Protein AF-A0A3R7B5N2-F1 (afdb_monomer)

Radius of gyration: 24.13 Å; Cα contacts (8 Å, |Δi|>4): 22; chains: 1; bounding box: 49×36×56 Å

Organism: Aphanomyces astaci (NCBI:txid112090)

Solvent-accessible surface area (backbone atoms only — not comparable to full-atom values): 5834 Å² total; per-residue (Å²): 108,62,68,53,40,33,73,74,69,68,46,89,64,54,73,67,57,52,53,31,60,75,66,71,48,92,71,79,85,75,80,80,74,90,68,66,86,62,69,78,39,65,74,56,46,52,54,50,51,54,50,52,52,56,49,50,55,47,44,73,73,71,52,81,89,82,88,85,81,90,75,86,84,63,93,79,76,78,82,87,71,90,84,76,134

Secondary structure (DSSP, 8-state):
-HHHHHHHH-----HHHHHHHHTT--S-PPPPP---GGGG-HHHHHHHHHHHHHHHHHHHTTPPP---------S----SS----

Foldseek 3Di:
DQVCCCVPVVDRDDPVVVVCVVVVPPDDDDDDDDDDPCPPPPVVVVVVVVVVVVVVVCVVVVDDDDDDDDDDPDPDDDPPDDDDD

pLDDT: mean 78.03, std 12.81, range [41.16, 96.0]

Sequence (85 aa):
MKDRLMLELGINVSKTTLHRELDKRVFTYKTVHYEPLQMNDPSFKDKRVEYVVAFRELMGQGKIPIWIDETNFNLFTCRTKARSR

Structure (mmCIF, N/CA/C/O backbone):
data_AF-A0A3R7B5N2-F1
#
_entry.id   AF-A0A3R7B5N2-F1
#
loop_
_atom_site.group_PDB
_atom_site.id
_atom_site.type_symbol
_atom_site.label_atom_id
_atom_site.label_alt_id
_atom_site.label_comp_id
_atom_site.label_asym_id
_atom_site.label_entity_id
_atom_site.label_seq_id
_atom_site.pdbx_PDB_ins_code
_atom_site.Cartn_x
_atom_site.Cartn_y
_atom_site.Cartn_z
_atom_site.occupancy
_atom_site.B_iso_or_equiv
_atom_site.auth_seq_id
_atom_site.auth_comp_id
_atom_site.auth_asym_id
_atom_site.auth_atom_id
_atom_site.pdbx_PDB_model_num
ATOM 1 N N . MET A 1 1 ? 24.579 -9.275 -29.576 1.00 69.88 1 MET A N 1
ATOM 2 C CA . MET A 1 1 ? 24.881 -10.598 -28.974 1.00 69.88 1 MET A CA 1
ATOM 3 C C . MET A 1 1 ? 23.770 -11.607 -29.224 1.00 69.88 1 MET A C 1
ATOM 5 O O . MET A 1 1 ? 24.070 -12.644 -29.789 1.00 69.88 1 MET A O 1
ATOM 9 N N . LYS A 1 2 ? 22.503 -11.299 -28.897 1.00 77.19 2 LYS A N 1
ATOM 10 C CA . LYS A 1 2 ? 21.357 -12.158 -29.253 1.00 77.19 2 LYS A CA 1
ATOM 11 C C . LYS A 1 2 ? 21.324 -12.514 -30.745 1.00 77.19 2 LYS A C 1
ATOM 13 O O . LYS A 1 2 ? 21.266 -13.687 -31.083 1.00 77.19 2 LYS A O 1
ATOM 18 N N . ASP A 1 3 ? 21.442 -11.507 -31.608 1.00 80.75 3 ASP A N 1
ATOM 19 C CA . ASP A 1 3 ? 21.350 -11.712 -33.060 1.00 80.75 3 ASP A CA 1
ATOM 20 C C . ASP A 1 3 ? 22.548 -12.502 -33.607 1.00 80.75 3 ASP A C 1
ATOM 22 O O . ASP A 1 3 ? 22.396 -13.308 -34.513 1.00 80.75 3 ASP A O 1
ATOM 26 N N . ARG A 1 4 ? 23.728 -12.361 -32.984 1.00 79.94 4 ARG A N 1
ATOM 27 C CA . ARG A 1 4 ? 24.914 -13.166 -33.314 1.00 79.94 4 ARG A CA 1
ATOM 28 C C . ARG A 1 4 ? 24.731 -14.643 -32.969 1.00 79.94 4 ARG A C 1
ATOM 30 O O . ARG A 1 4 ? 25.035 -15.485 -33.794 1.00 79.94 4 ARG A O 1
ATOM 37 N N . LEU A 1 5 ? 24.176 -14.960 -31.798 1.00 80.44 5 LEU A N 1
ATOM 38 C CA . LEU A 1 5 ? 23.921 -16.352 -31.398 1.00 80.44 5 LEU A CA 1
ATOM 39 C C . LEU A 1 5 ? 22.867 -17.034 -32.275 1.00 80.44 5 LEU A C 1
ATOM 41 O O . LEU A 1 5 ? 22.974 -18.226 -32.551 1.00 80.44 5 LEU A O 1
ATOM 45 N N . MET A 1 6 ? 21.875 -16.275 -32.742 1.00 82.94 6 MET A N 1
ATOM 46 C CA . MET A 1 6 ? 20.906 -16.781 -33.708 1.00 82.94 6 MET A CA 1
ATOM 47 C C . MET A 1 6 ? 21.565 -17.067 -35.062 1.00 82.94 6 MET A C 1
ATOM 49 O O . MET A 1 6 ? 21.308 -18.116 -35.641 1.00 82.94 6 MET A O 1
ATOM 53 N N . LEU A 1 7 ? 22.417 -16.163 -35.553 1.00 82.94 7 LEU A N 1
ATOM 54 C CA . LEU A 1 7 ? 23.082 -16.307 -36.851 1.00 82.94 7 LEU A CA 1
ATOM 55 C C . LEU A 1 7 ? 24.171 -17.391 -36.858 1.00 82.94 7 LEU A C 1
ATOM 57 O O . LEU A 1 7 ? 24.307 -18.098 -37.849 1.00 82.94 7 LEU A O 1
ATOM 61 N N . GLU A 1 8 ? 24.936 -17.530 -35.775 1.00 85.62 8 GLU A N 1
ATOM 62 C CA . GLU A 1 8 ? 26.101 -18.427 -35.714 1.00 85.62 8 GLU A CA 1
ATOM 63 C C . GLU A 1 8 ? 25.757 -19.831 -35.198 1.00 85.62 8 GLU A C 1
ATOM 65 O O . GLU A 1 8 ? 26.364 -20.805 -35.631 1.00 85.62 8 GLU A O 1
ATOM 70 N N . LEU A 1 9 ? 24.790 -19.953 -34.279 1.00 83.44 9 LEU A N 1
ATOM 71 C CA . LEU A 1 9 ? 24.449 -21.224 -33.620 1.00 83.44 9 LEU A CA 1
ATOM 72 C C . LEU A 1 9 ? 22.995 -21.661 -33.853 1.00 83.44 9 LEU A C 1
ATOM 74 O O . LEU A 1 9 ? 22.608 -22.741 -33.415 1.00 83.44 9 LEU A O 1
ATOM 78 N N . GLY A 1 10 ? 22.162 -20.834 -34.495 1.00 85.50 10 GLY A N 1
ATOM 79 C CA . GLY A 1 10 ? 20.734 -21.122 -34.683 1.00 85.50 10 GLY A CA 1
ATOM 80 C C . GLY A 1 10 ? 19.907 -21.057 -33.393 1.00 85.50 10 GLY A C 1
ATOM 81 O O . GLY A 1 10 ? 18.746 -21.463 -33.380 1.00 85.50 10 GLY A O 1
ATOM 82 N N . ILE A 1 11 ? 20.477 -20.554 -32.291 1.00 83.81 11 ILE A N 1
ATOM 83 C CA . ILE A 1 11 ? 19.836 -20.573 -30.973 1.00 83.81 11 ILE A CA 1
ATOM 84 C C . ILE A 1 11 ? 19.107 -19.249 -30.727 1.00 83.81 11 ILE A C 1
ATOM 86 O O . ILE A 1 11 ? 19.714 -18.178 -30.676 1.00 83.81 11 ILE A O 1
ATOM 90 N N . ASN A 1 12 ? 17.795 -19.321 -30.490 1.00 82.94 12 ASN A N 1
ATOM 91 C CA . ASN A 1 12 ? 16.996 -18.165 -30.089 1.00 82.94 12 ASN A CA 1
ATOM 92 C C . ASN A 1 12 ? 16.880 -18.086 -28.561 1.00 82.94 12 ASN A C 1
ATOM 94 O O . ASN A 1 12 ? 16.104 -18.804 -27.935 1.00 82.94 12 ASN A O 1
ATOM 98 N N . VAL A 1 13 ? 17.640 -17.174 -27.961 1.00 81.69 13 VAL A N 1
ATOM 99 C CA . VAL A 1 13 ? 17.659 -16.932 -26.512 1.00 81.69 13 VAL A CA 1
ATOM 100 C C . VAL A 1 13 ? 17.062 -15.573 -26.166 1.00 81.69 13 VAL A C 1
ATOM 102 O O . VAL A 1 13 ? 17.255 -14.572 -26.862 1.00 81.69 13 VAL A O 1
ATOM 105 N N . SER A 1 14 ? 16.331 -15.501 -25.052 1.00 83.00 14 SER A N 1
ATOM 106 C CA . SER A 1 14 ? 15.832 -14.223 -24.544 1.00 83.00 14 SER A CA 1
ATOM 107 C C . SER A 1 14 ? 16.989 -13.338 -24.060 1.00 83.00 14 SER A C 1
ATOM 109 O O . SER A 1 14 ? 18.013 -13.823 -23.576 1.00 83.00 14 SER A O 1
ATOM 111 N N . LYS A 1 15 ? 16.802 -12.010 -24.111 1.00 81.25 15 LYS A N 1
ATOM 112 C CA . LYS A 1 15 ? 17.771 -11.052 -23.542 1.00 81.25 15 LYS A CA 1
ATOM 113 C C . LYS A 1 15 ? 18.030 -11.324 -22.051 1.00 81.25 15 LYS A C 1
ATOM 115 O O . LYS A 1 15 ? 19.147 -11.148 -21.588 1.00 81.25 15 LYS A O 1
ATOM 120 N N . THR A 1 16 ? 17.018 -11.800 -21.320 1.00 78.44 16 THR A N 1
ATOM 121 C CA . THR A 1 16 ? 17.132 -12.168 -19.901 1.00 78.44 16 THR A CA 1
ATOM 122 C C . THR A 1 16 ? 18.009 -13.396 -19.671 1.00 78.44 16 THR A C 1
ATOM 124 O O . THR A 1 16 ? 18.771 -13.408 -18.711 1.00 78.44 16 THR A O 1
ATOM 127 N N . THR A 1 17 ? 17.938 -14.399 -20.549 1.00 79.06 17 THR A N 1
ATOM 128 C CA . THR A 1 17 ? 18.784 -15.602 -20.473 1.00 79.06 17 THR A CA 1
ATOM 129 C C . THR A 1 17 ? 20.242 -15.236 -20.723 1.00 79.06 17 THR A C 1
ATOM 131 O O . THR A 1 17 ? 21.108 -15.609 -19.940 1.00 79.06 17 THR A O 1
ATOM 134 N N . LEU A 1 18 ? 20.498 -14.403 -21.737 1.00 81.12 18 LEU A N 1
ATOM 135 C CA . LEU A 1 18 ? 21.843 -13.898 -22.017 1.00 81.12 18 LEU A CA 1
ATOM 136 C C . LEU A 1 18 ? 22.414 -13.071 -20.874 1.00 81.12 18 LEU A C 1
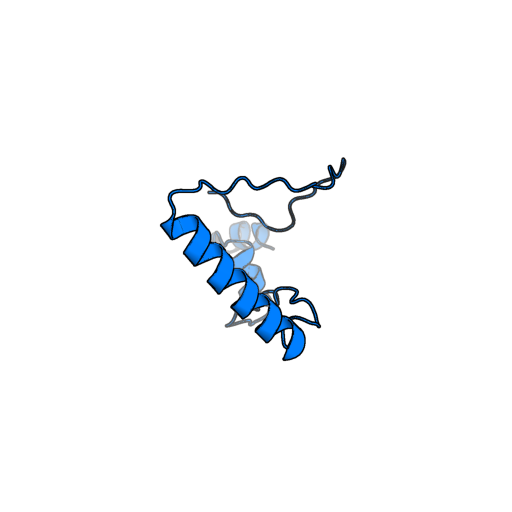ATOM 138 O O . LEU A 1 18 ? 23.561 -13.257 -20.494 1.00 81.12 18 LEU A O 1
ATOM 142 N N . HIS A 1 19 ? 21.608 -12.175 -20.310 1.00 80.00 19 HIS A N 1
ATOM 143 C CA . HIS A 1 19 ? 22.041 -11.344 -19.196 1.00 80.00 19 HIS A CA 1
ATOM 144 C C . HIS A 1 19 ? 22.407 -12.178 -17.957 1.00 80.00 19 HIS A C 1
ATOM 146 O O . HIS A 1 19 ? 23.421 -11.908 -17.324 1.00 80.00 19 HIS A O 1
ATOM 152 N N . ARG A 1 20 ? 21.626 -13.221 -17.638 1.00 77.38 20 ARG A N 1
ATOM 153 C CA . ARG A 1 20 ? 21.908 -14.124 -16.508 1.00 77.38 20 ARG A CA 1
ATOM 154 C C . ARG A 1 20 ? 23.190 -14.927 -16.698 1.00 77.38 20 ARG A C 1
ATOM 156 O O . ARG A 1 20 ? 23.962 -15.032 -15.749 1.00 77.38 20 ARG A O 1
ATOM 163 N N . GLU A 1 21 ? 23.399 -15.462 -17.900 1.00 80.88 21 GLU A N 1
ATOM 164 C CA . GLU A 1 21 ? 24.595 -16.242 -18.231 1.00 80.88 21 GLU A CA 1
ATOM 165 C C . GLU A 1 21 ? 25.858 -15.374 -18.186 1.00 80.88 21 GLU A C 1
ATOM 167 O O . GLU A 1 21 ? 26.843 -15.740 -17.549 1.00 80.88 21 GLU A O 1
ATOM 172 N N . LEU A 1 22 ? 25.804 -14.176 -18.779 1.00 79.50 22 LEU A N 1
ATOM 173 C CA . LEU A 1 22 ? 26.915 -13.219 -18.756 1.00 79.50 22 LEU A CA 1
ATOM 174 C C . LEU A 1 22 ? 27.291 -12.793 -17.337 1.00 79.50 22 LEU A C 1
ATOM 176 O O . LEU A 1 22 ? 28.473 -12.706 -17.013 1.00 79.50 22 LEU A O 1
ATOM 180 N N . ASP A 1 23 ? 26.294 -12.567 -16.483 1.00 78.94 23 ASP A N 1
ATOM 181 C CA . ASP A 1 23 ? 26.527 -12.189 -15.093 1.00 78.94 23 ASP A CA 1
ATOM 182 C C . ASP A 1 23 ? 26.861 -13.401 -14.193 1.00 78.94 23 ASP A C 1
ATOM 184 O O . ASP A 1 23 ? 27.094 -13.214 -12.996 1.00 78.94 23 ASP A O 1
ATOM 188 N N . LYS A 1 24 ? 26.841 -14.643 -14.719 1.00 77.81 24 LYS A N 1
ATOM 189 C CA . LYS A 1 24 ? 26.908 -15.907 -13.949 1.00 77.81 24 LYS A CA 1
ATOM 190 C C . LYS A 1 24 ? 25.961 -15.917 -12.736 1.00 77.81 24 LYS A C 1
ATOM 192 O O . LYS A 1 24 ? 26.256 -16.488 -11.683 1.00 77.81 24 LYS A O 1
ATOM 197 N N . ARG A 1 25 ? 24.817 -15.234 -12.853 1.00 65.00 25 ARG A N 1
ATOM 198 C CA . ARG A 1 25 ? 23.889 -14.978 -11.741 1.00 65.00 25 ARG A CA 1
ATOM 199 C C . ARG A 1 25 ? 22.848 -16.087 -11.635 1.00 65.00 25 ARG A C 1
ATOM 201 O O . ARG A 1 25 ? 21.962 -16.199 -12.479 1.00 65.00 25 ARG A O 1
ATOM 208 N N . VAL A 1 26 ? 22.900 -16.844 -10.537 1.00 69.75 26 VAL A N 1
ATOM 209 C CA . VAL A 1 26 ? 21.938 -17.924 -10.217 1.00 69.75 26 VAL A CA 1
ATOM 210 C C . VAL A 1 26 ? 20.713 -17.405 -9.439 1.00 69.75 26 VAL A C 1
ATOM 212 O O . VAL A 1 26 ? 19.721 -18.108 -9.275 1.00 69.75 26 VAL A O 1
ATOM 215 N N . PHE A 1 27 ? 20.731 -16.149 -8.986 1.00 69.25 27 PHE A N 1
ATOM 216 C CA . PHE A 1 27 ? 19.657 -15.546 -8.194 1.00 69.25 27 PHE A CA 1
ATOM 217 C C . PHE A 1 27 ? 19.276 -14.156 -8.713 1.00 69.25 27 PHE A C 1
ATOM 219 O O . PHE A 1 27 ? 20.049 -13.475 -9.384 1.00 69.25 27 PHE A O 1
ATOM 226 N N . THR A 1 28 ? 18.044 -13.736 -8.421 1.00 68.31 28 THR A N 1
ATOM 227 C CA . THR A 1 28 ? 17.529 -12.406 -8.774 1.00 68.31 28 THR A CA 1
ATOM 228 C C . THR A 1 28 ? 17.451 -11.552 -7.514 1.00 68.31 28 THR A C 1
ATOM 230 O O . THR A 1 28 ? 16.827 -11.962 -6.535 1.00 68.31 28 THR A O 1
ATOM 233 N N . TYR A 1 29 ? 18.042 -10.357 -7.535 1.00 65.38 29 TYR A N 1
ATOM 234 C CA . TYR A 1 29 ? 17.872 -9.390 -6.454 1.00 65.38 29 TYR A CA 1
ATOM 235 C C . TYR A 1 29 ? 16.428 -8.888 -6.443 1.00 65.38 29 TYR A C 1
ATOM 237 O O . TYR A 1 29 ? 15.927 -8.373 -7.445 1.00 65.38 29 TYR A O 1
ATOM 245 N N . LYS A 1 30 ? 15.746 -9.024 -5.305 1.00 69.88 30 LYS A N 1
ATOM 246 C CA . LYS A 1 30 ? 14.495 -8.300 -5.092 1.00 69.88 30 LYS A CA 1
ATOM 247 C C . LYS A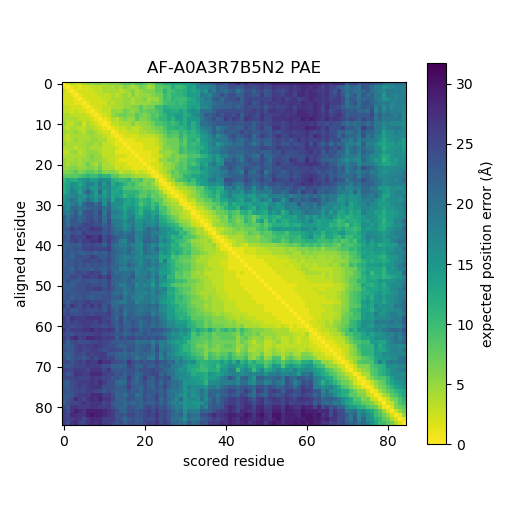 1 30 ? 14.849 -6.834 -4.884 1.00 69.88 30 LYS A C 1
ATOM 249 O O . LYS A 1 30 ? 15.717 -6.517 -4.077 1.00 69.88 30 LYS A O 1
ATOM 254 N N . THR A 1 31 ? 14.184 -5.944 -5.611 1.00 64.50 31 THR A N 1
ATOM 255 C CA . THR A 1 31 ? 14.252 -4.516 -5.305 1.00 64.50 31 THR A CA 1
ATOM 256 C C . THR A 1 31 ? 13.756 -4.324 -3.877 1.00 64.50 31 THR A C 1
ATOM 258 O O . THR A 1 31 ? 12.639 -4.739 -3.562 1.00 64.50 31 THR A O 1
ATOM 261 N N . VAL A 1 32 ? 14.586 -3.727 -3.023 1.00 68.06 32 VAL A N 1
ATOM 262 C CA . VAL A 1 32 ? 14.182 -3.366 -1.664 1.00 68.06 32 VAL A CA 1
ATOM 263 C C . VAL A 1 32 ? 13.036 -2.366 -1.789 1.00 68.06 32 VAL A C 1
ATOM 265 O O . VAL A 1 32 ? 13.147 -1.362 -2.497 1.00 68.06 32 VAL A O 1
ATOM 268 N N . HIS A 1 33 ? 11.896 -2.688 -1.184 1.00 69.06 33 HIS A N 1
ATOM 269 C CA . HIS A 1 33 ? 10.805 -1.733 -1.094 1.00 69.06 33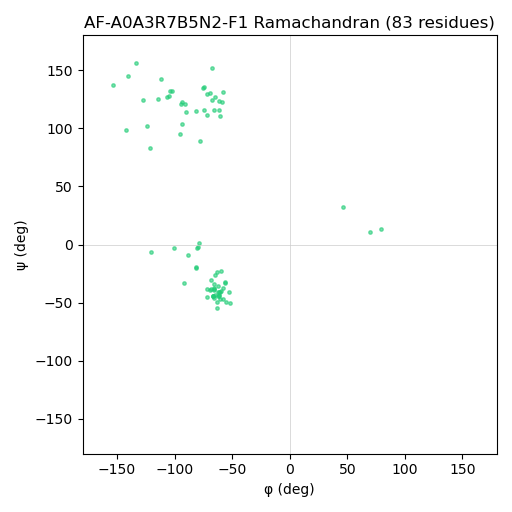 HIS A CA 1
ATOM 270 C C . HIS A 1 33 ? 11.241 -0.621 -0.148 1.00 69.06 33 HIS A C 1
ATOM 272 O O . HIS A 1 33 ? 11.756 -0.898 0.929 1.00 69.06 33 HIS A O 1
ATOM 278 N N . TYR A 1 34 ? 11.076 0.629 -0.577 1.00 74.19 34 TYR A N 1
ATOM 279 C CA . TYR A 1 34 ? 11.290 1.756 0.315 1.00 74.19 34 TYR A CA 1
ATOM 280 C C . TYR A 1 34 ? 10.289 1.644 1.466 1.00 74.19 34 TYR A C 1
ATOM 282 O O . TYR A 1 34 ? 9.078 1.693 1.243 1.00 74.19 34 TYR A O 1
ATOM 290 N N . GLU A 1 35 ? 10.806 1.455 2.673 1.00 73.12 35 GLU A N 1
ATOM 291 C CA . GLU A 1 35 ? 10.029 1.476 3.902 1.00 73.12 35 GLU A CA 1
ATOM 292 C C . GLU A 1 35 ? 10.252 2.829 4.587 1.00 73.12 35 GLU A C 1
ATOM 294 O O . GLU A 1 35 ? 11.401 3.261 4.720 1.00 73.12 35 GLU A O 1
ATOM 299 N N . PRO A 1 36 ? 9.187 3.522 5.028 1.00 78.25 36 PRO A N 1
ATOM 300 C CA . PRO A 1 36 ? 9.342 4.735 5.818 1.00 78.25 36 PRO A CA 1
ATOM 301 C C . PRO A 1 36 ? 10.152 4.442 7.087 1.00 78.25 36 PRO A C 1
ATOM 303 O O . PRO A 1 36 ? 9.832 3.514 7.827 1.00 78.25 36 PRO A O 1
ATOM 306 N N . LEU A 1 37 ? 11.172 5.254 7.379 1.00 72.75 37 LEU A N 1
ATOM 307 C CA . LEU A 1 37 ? 12.077 5.048 8.526 1.00 72.75 37 LEU A CA 1
ATOM 308 C C . LEU A 1 37 ? 11.334 4.959 9.873 1.00 72.75 37 LEU A C 1
ATOM 310 O O . LEU A 1 37 ? 11.728 4.214 10.764 1.00 72.75 37 LEU A O 1
ATOM 314 N N . GLN A 1 38 ? 10.217 5.678 9.996 1.00 74.12 38 GLN A N 1
ATOM 315 C CA . GLN A 1 38 ? 9.377 5.729 11.197 1.00 74.12 38 GLN A CA 1
ATOM 316 C C . GLN A 1 38 ? 8.437 4.518 11.337 1.00 74.12 38 GLN A C 1
ATOM 318 O O . GLN A 1 38 ? 7.722 4.391 12.329 1.00 74.12 38 GLN A O 1
ATOM 323 N N . MET A 1 39 ? 8.427 3.589 10.372 1.00 72.75 39 MET A N 1
ATOM 324 C CA . MET A 1 39 ? 7.540 2.423 10.395 1.00 72.75 39 MET A CA 1
ATOM 325 C C . MET A 1 39 ? 7.836 1.469 11.563 1.00 72.75 39 MET A C 1
ATOM 327 O O . MET A 1 39 ? 6.935 0.758 12.010 1.00 72.75 39 MET A O 1
ATOM 331 N N . ASN A 1 40 ? 9.064 1.433 12.076 1.00 78.38 40 ASN A N 1
ATOM 332 C CA . ASN A 1 40 ? 9.432 0.539 13.177 1.00 78.38 40 ASN A CA 1
ATOM 333 C C . ASN A 1 40 ? 9.489 1.216 14.546 1.00 78.38 40 ASN A C 1
ATOM 335 O O . ASN A 1 40 ? 9.673 0.515 15.541 1.00 78.38 40 ASN A O 1
ATOM 339 N N . ASP A 1 41 ? 9.270 2.528 14.598 1.00 86.25 41 ASP A N 1
ATOM 3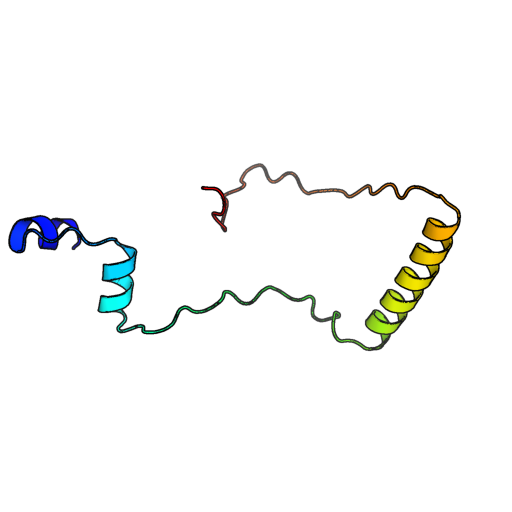40 C CA . ASP A 1 41 ? 9.206 3.271 15.848 1.00 86.25 41 ASP A CA 1
ATOM 341 C C . ASP A 1 41 ? 7.990 2.794 16.675 1.00 86.25 41 ASP A C 1
ATOM 343 O O . ASP A 1 41 ? 6.871 2.746 16.139 1.00 86.25 41 ASP A O 1
ATOM 347 N N . PRO A 1 42 ? 8.185 2.408 17.952 1.00 88.12 42 PRO A N 1
ATOM 348 C CA . PRO A 1 42 ? 7.107 1.942 18.822 1.00 88.12 42 PRO A CA 1
ATOM 349 C C . PRO A 1 42 ? 5.922 2.911 18.886 1.00 88.12 42 PRO A C 1
ATOM 351 O O . PRO A 1 42 ? 4.777 2.484 18.755 1.00 88.12 42 PRO A O 1
ATOM 354 N N . SER A 1 43 ? 6.184 4.219 18.945 1.00 87.88 43 SER A N 1
ATOM 355 C CA . SER A 1 43 ? 5.132 5.236 19.061 1.00 87.88 43 SER A CA 1
ATOM 356 C C . SER A 1 43 ? 4.179 5.246 17.858 1.00 87.88 43 SER A C 1
ATOM 358 O O . SER A 1 43 ? 2.971 5.438 17.997 1.00 87.88 43 SER A O 1
ATOM 360 N N . PHE A 1 44 ? 4.696 4.987 16.654 1.00 85.88 44 PHE A N 1
ATOM 361 C CA . PHE A 1 44 ? 3.892 4.90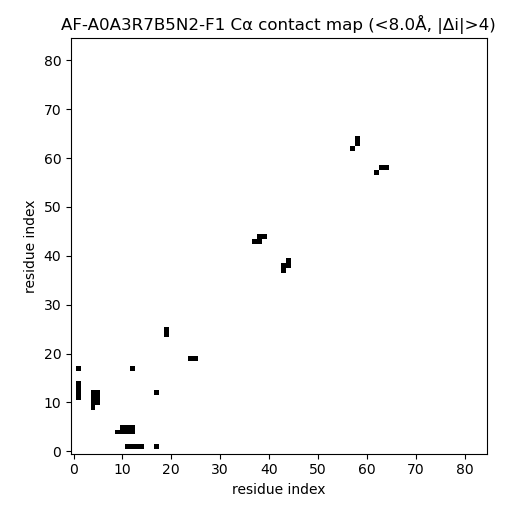0 15.434 1.00 85.88 44 PHE A CA 1
ATOM 362 C C . PHE A 1 44 ? 3.208 3.541 15.274 1.00 85.88 44 PHE A C 1
ATOM 364 O O . PHE A 1 44 ? 2.264 3.425 14.487 1.00 85.88 44 PHE A O 1
ATOM 371 N N . LYS A 1 45 ? 3.686 2.493 15.955 1.00 89.38 45 LYS A N 1
ATOM 372 C CA . LYS A 1 45 ? 2.978 1.207 16.023 1.00 89.38 45 LYS A CA 1
ATOM 373 C C . LYS A 1 45 ? 1.748 1.332 16.911 1.00 89.38 45 LYS A C 1
ATOM 375 O O . LYS A 1 45 ? 0.670 0.954 16.460 1.00 89.38 45 LYS A O 1
ATOM 380 N N . ASP A 1 46 ? 1.887 1.957 18.075 1.00 92.88 46 ASP A N 1
ATOM 381 C CA . ASP A 1 46 ? 0.776 2.156 19.012 1.00 92.88 46 ASP A CA 1
ATOM 382 C C . ASP A 1 46 ? -0.346 2.985 18.376 1.00 92.88 46 ASP A C 1
ATOM 384 O O . ASP A 1 46 ? -1.493 2.544 18.335 1.00 92.88 46 ASP A O 1
ATOM 388 N N . LYS A 1 47 ? -0.003 4.105 17.724 1.00 91.94 47 LYS A N 1
ATOM 389 C CA . LYS A 1 47 ? -0.974 4.930 16.976 1.00 91.94 47 LYS A CA 1
ATOM 390 C C . LYS A 1 47 ? -1.701 4.161 15.868 1.00 91.94 47 LYS A C 1
ATOM 392 O O . LYS A 1 47 ? -2.882 4.389 15.618 1.00 91.94 47 LYS A O 1
ATOM 397 N N . ARG A 1 48 ? -1.006 3.252 15.172 1.00 90.50 48 ARG A N 1
ATOM 398 C CA . ARG A 1 48 ? -1.623 2.410 14.130 1.00 90.50 48 ARG A CA 1
ATOM 399 C C . ARG A 1 48 ? -2.586 1.394 14.727 1.00 90.50 48 ARG A C 1
ATOM 401 O O . ARG A 1 48 ? -3.635 1.156 14.137 1.00 90.50 48 ARG A O 1
ATOM 408 N N . VAL A 1 49 ? -2.242 0.805 15.871 1.00 93.25 49 VAL A N 1
ATOM 409 C CA . VAL A 1 49 ? -3.134 -0.112 16.587 1.00 93.25 49 VAL A CA 1
ATOM 410 C C . VAL A 1 49 ? -4.387 0.630 17.041 1.00 93.25 49 VAL A C 1
ATOM 412 O O . VAL A 1 49 ? -5.488 0.183 16.726 1.00 93.25 49 VAL A O 1
ATOM 415 N N . GLU A 1 50 ? -4.227 1.785 17.687 1.00 95.88 50 GLU A N 1
ATOM 416 C CA . GLU A 1 50 ? -5.332 2.632 18.149 1.00 95.88 50 GLU A CA 1
ATOM 417 C C . GLU A 1 50 ? -6.285 2.999 17.002 1.00 95.88 50 GLU A C 1
ATOM 419 O O . GLU A 1 50 ? -7.493 2.765 17.088 1.00 95.88 50 GLU A O 1
ATOM 424 N N . TYR A 1 51 ? -5.735 3.469 15.879 1.00 93.69 51 TYR A N 1
ATOM 425 C CA . TYR A 1 51 ? -6.516 3.779 14.683 1.00 93.69 51 TYR A CA 1
ATOM 426 C C . TYR A 1 51 ? -7.301 2.566 14.163 1.00 93.69 51 TYR A 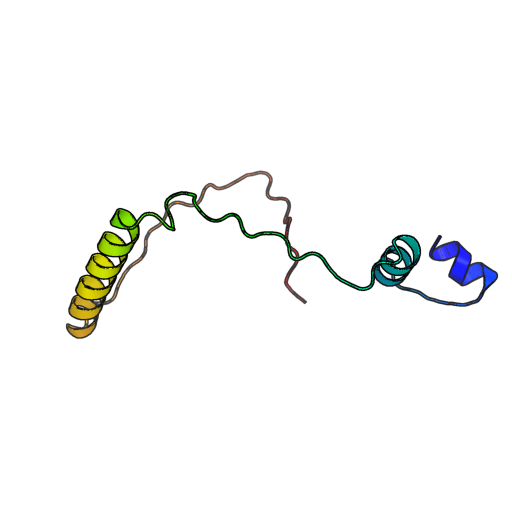C 1
ATOM 428 O O . TYR A 1 51 ? -8.489 2.680 13.865 1.00 93.69 51 TYR A O 1
ATOM 436 N N . VAL A 1 52 ? -6.662 1.394 14.052 1.00 94.06 52 VAL A N 1
ATOM 437 C CA . VAL A 1 52 ? -7.310 0.179 13.526 1.00 94.06 52 VAL A CA 1
ATOM 438 C C . VAL A 1 52 ? -8.433 -0.302 14.443 1.00 94.06 52 VAL A C 1
ATOM 440 O O . VAL A 1 52 ? -9.458 -0.769 13.940 1.00 94.06 52 VAL A O 1
ATOM 443 N N . VAL A 1 53 ? -8.263 -0.195 15.762 1.00 96.00 53 VAL A N 1
ATOM 444 C CA . VAL A 1 53 ? -9.308 -0.545 16.735 1.00 96.00 53 VAL A CA 1
ATOM 445 C C . VAL A 1 53 ? -10.519 0.370 16.554 1.00 96.00 53 VAL A C 1
ATOM 447 O O . VAL A 1 53 ? -11.607 -0.128 16.264 1.00 96.00 53 VAL A O 1
ATOM 450 N N . ALA A 1 54 ? -10.317 1.690 16.590 1.00 93.81 54 ALA A N 1
ATOM 451 C CA . ALA A 1 54 ? -11.395 2.664 16.408 1.00 93.81 54 ALA A CA 1
ATOM 452 C C . ALA A 1 54 ? -12.093 2.515 15.043 1.00 93.81 54 ALA A C 1
ATOM 454 O O . ALA A 1 54 ? -13.320 2.570 14.935 1.00 93.81 54 ALA A O 1
ATOM 455 N N . PHE A 1 55 ? -11.321 2.264 13.983 1.00 93.44 55 PHE A N 1
ATOM 456 C CA . PHE A 1 55 ? -11.859 2.030 12.646 1.00 93.44 55 PHE A CA 1
ATOM 457 C C . PHE A 1 55 ? -12.762 0.790 12.594 1.00 93.44 55 PHE A C 1
ATOM 459 O O . PHE A 1 55 ? -13.843 0.832 12.003 1.00 93.44 55 PHE A O 1
ATOM 466 N N . ARG A 1 56 ? -12.356 -0.314 13.233 1.00 92.38 56 ARG A N 1
ATOM 467 C CA . ARG A 1 56 ? -13.155 -1.549 13.283 1.00 92.38 56 ARG A CA 1
ATOM 468 C C . ARG A 1 56 ? -14.453 -1.374 14.062 1.00 92.38 56 ARG A C 1
ATOM 470 O O . ARG A 1 56 ? -15.474 -1.909 13.637 1.00 92.38 56 ARG A O 1
ATOM 477 N N . GLU A 1 57 ? -14.436 -0.615 15.152 1.00 93.88 57 GLU A N 1
ATOM 478 C CA . GLU A 1 57 ? -15.650 -0.295 15.913 1.00 93.88 57 GLU A CA 1
ATOM 479 C C . GLU A 1 57 ? -16.653 0.497 15.065 1.00 93.88 57 GLU A C 1
ATOM 481 O O . GLU A 1 57 ? -17.838 0.164 15.027 1.00 93.88 57 GLU A O 1
ATOM 486 N N . LEU A 1 58 ? -16.178 1.499 14.317 1.00 90.38 58 LEU A N 1
ATOM 487 C CA . LEU A 1 58 ? -17.014 2.293 13.411 1.00 90.38 58 LEU A CA 1
ATOM 488 C C . LEU A 1 58 ? -17.568 1.459 1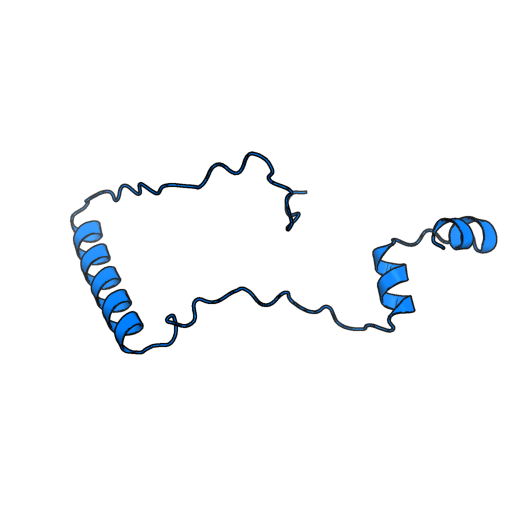2.247 1.00 90.38 58 LEU A C 1
ATOM 490 O O . LEU A 1 58 ? -18.736 1.611 11.889 1.00 90.38 58 LEU A O 1
ATOM 494 N N . MET A 1 59 ? -16.764 0.547 11.696 1.00 89.56 59 MET A N 1
ATOM 495 C CA . MET A 1 59 ? -17.215 -0.423 10.691 1.00 89.56 59 MET A CA 1
ATOM 496 C C . MET A 1 59 ? -18.306 -1.350 11.244 1.00 89.56 59 MET A C 1
ATOM 498 O O . MET A 1 59 ? -19.289 -1.621 10.556 1.00 89.56 59 MET A O 1
ATOM 502 N N . GLY A 1 60 ? -18.174 -1.802 12.496 1.00 90.75 60 GLY A N 1
ATOM 503 C CA . GLY A 1 60 ? -19.175 -2.633 13.175 1.00 90.75 60 GLY A CA 1
ATOM 504 C C . GLY A 1 60 ? -20.526 -1.935 13.375 1.00 90.75 60 GLY A C 1
ATOM 505 O O . GLY A 1 60 ? -21.555 -2.600 13.436 1.00 90.75 60 GLY A O 1
ATOM 506 N N . GLN A 1 61 ? -20.545 -0.600 13.398 1.00 93.75 61 GLN A N 1
ATOM 507 C CA . GLN A 1 61 ? -21.768 0.213 13.447 1.00 93.75 61 GLN A CA 1
ATOM 508 C C . GLN A 1 61 ? -22.463 0.345 12.076 1.00 93.75 61 GLN A C 1
ATOM 510 O O . GLN A 1 61 ? -23.462 1.052 11.967 1.00 93.75 61 GLN A O 1
ATOM 515 N N . GLY A 1 62 ? -21.935 -0.286 11.021 1.00 91.31 62 GLY A N 1
ATOM 516 C CA . GLY A 1 62 ? -22.479 -0.201 9.662 1.00 91.31 62 GLY A CA 1
ATOM 517 C C . GLY A 1 62 ? -22.105 1.083 8.915 1.00 91.31 62 GLY A C 1
ATOM 518 O O . GLY A 1 62 ? -22.696 1.381 7.877 1.00 91.31 62 GLY A O 1
ATOM 519 N N . LYS A 1 63 ? -21.134 1.859 9.416 1.00 86.56 63 LYS A N 1
ATOM 520 C CA . LYS A 1 63 ? -20.638 3.053 8.718 1.00 86.56 63 LYS A CA 1
ATOM 521 C C . LYS A 1 63 ? -19.743 2.635 7.553 1.00 86.56 63 LYS A C 1
ATOM 523 O O . LYS A 1 63 ? -18.866 1.791 7.711 1.00 86.56 63 LYS A O 1
ATOM 528 N N . ILE A 1 64 ? -19.950 3.253 6.391 1.00 88.44 64 ILE A N 1
ATOM 529 C CA . ILE A 1 64 ? -19.164 2.983 5.184 1.00 88.44 64 ILE A CA 1
ATOM 530 C C . ILE A 1 64 ? -18.001 3.983 5.121 1.00 88.44 64 ILE A C 1
ATOM 532 O O . ILE A 1 64 ? -18.244 5.192 5.132 1.00 88.44 64 ILE A O 1
ATOM 536 N N . PRO A 1 65 ? -16.745 3.518 5.058 1.00 85.56 65 PRO A N 1
ATOM 537 C CA . PRO A 1 65 ? -15.587 4.389 4.966 1.00 85.56 65 PRO A CA 1
ATOM 538 C C . PRO A 1 65 ? -15.482 4.986 3.561 1.00 85.56 65 PRO A C 1
ATOM 540 O O . PRO A 1 65 ? -15.630 4.288 2.558 1.00 85.56 65 PRO A O 1
ATOM 543 N N . ILE A 1 66 ? -15.205 6.286 3.498 1.00 87.88 66 ILE A N 1
ATOM 544 C CA . ILE A 1 66 ? -14.902 7.007 2.261 1.00 87.88 66 ILE A CA 1
ATOM 545 C C . ILE A 1 66 ? -13.452 7.466 2.362 1.00 87.88 66 ILE A C 1
ATOM 547 O O . ILE A 1 66 ? -13.079 8.133 3.326 1.00 87.88 66 ILE A O 1
ATOM 551 N N . TRP A 1 67 ? -12.641 7.102 1.373 1.00 85.00 67 TRP A N 1
ATOM 552 C CA . TRP A 1 67 ? -11.243 7.514 1.290 1.00 85.00 67 TRP A CA 1
ATOM 553 C C . TRP A 1 67 ? -11.096 8.597 0.231 1.00 85.00 67 TRP A C 1
ATOM 555 O O . TRP A 1 67 ? -11.537 8.423 -0.905 1.00 85.00 67 TRP A O 1
ATOM 565 N N . ILE A 1 68 ? -10.471 9.705 0.612 1.00 87.69 68 ILE A N 1
ATOM 566 C CA . ILE A 1 68 ? -10.111 10.803 -0.2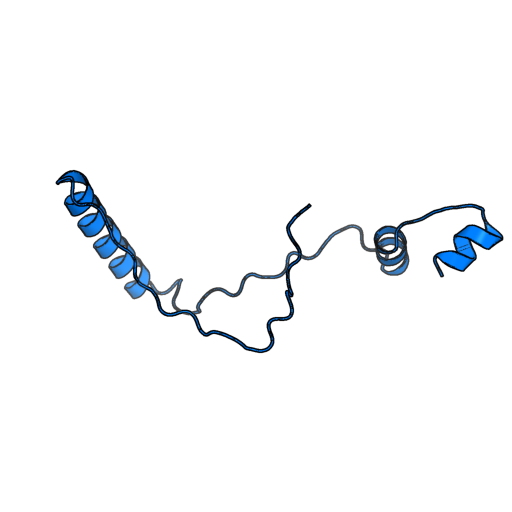81 1.00 87.69 68 ILE A CA 1
ATOM 567 C C . ILE A 1 68 ? -8.625 11.041 -0.054 1.00 87.69 68 ILE A C 1
ATOM 569 O O . ILE A 1 68 ? -8.206 11.226 1.087 1.00 87.69 68 ILE A O 1
ATOM 573 N N . ASP A 1 69 ? -7.845 10.983 -1.125 1.00 85.62 69 ASP A N 1
ATOM 574 C CA . ASP A 1 69 ? -6.409 11.225 -1.083 1.00 85.62 69 ASP A CA 1
ATOM 575 C C . ASP A 1 69 ? -5.994 12.025 -2.317 1.00 85.62 69 ASP A C 1
ATOM 577 O O . ASP A 1 69 ? -6.559 11.859 -3.405 1.00 85.62 69 ASP A O 1
ATOM 581 N N . GLU A 1 70 ? -5.019 12.904 -2.138 1.00 79.38 70 GLU A N 1
ATOM 582 C CA . GLU A 1 70 ? -4.481 13.725 -3.213 1.00 79.38 70 GLU A CA 1
ATOM 583 C C . GLU A 1 70 ? -3.310 12.988 -3.857 1.00 79.38 70 GLU A C 1
ATOM 585 O O . GLU A 1 70 ? -2.308 12.673 -3.216 1.00 79.38 70 GLU A O 1
ATOM 590 N N . THR A 1 71 ? -3.413 12.715 -5.157 1.00 72.38 71 THR A N 1
ATOM 591 C CA . THR A 1 71 ? -2.292 12.161 -5.916 1.00 72.38 71 THR A CA 1
ATOM 592 C C . THR A 1 71 ? -1.647 13.241 -6.772 1.00 72.38 71 THR A C 1
ATOM 594 O O . THR A 1 71 ? -2.323 13.979 -7.489 1.00 72.38 71 THR A O 1
ATOM 597 N N . ASN A 1 72 ? -0.317 13.324 -6.722 1.00 72.31 72 ASN A N 1
ATOM 598 C CA . ASN A 1 72 ? 0.438 14.214 -7.595 1.00 72.31 72 ASN A CA 1
ATOM 599 C C . ASN A 1 72 ? 0.298 13.749 -9.052 1.00 72.31 72 ASN A C 1
ATOM 601 O O . ASN A 1 72 ? 0.769 12.669 -9.422 1.00 72.31 72 ASN A O 1
ATOM 605 N N . PHE A 1 73 ? -0.317 14.575 -9.898 1.00 66.25 73 PHE A N 1
ATOM 606 C CA . PHE A 1 73 ? -0.395 14.327 -11.335 1.00 66.25 73 PHE A CA 1
ATOM 607 C C . PHE A 1 73 ? 0.937 14.695 -12.003 1.00 66.25 73 PHE A C 1
ATOM 609 O O . PHE A 1 73 ? 1.160 15.824 -12.436 1.00 66.25 73 PHE A O 1
ATOM 616 N N . ASN A 1 74 ? 1.858 13.733 -12.071 1.00 68.50 74 ASN A N 1
ATOM 617 C CA . ASN A 1 74 ? 3.125 13.920 -12.773 1.00 68.50 74 ASN A CA 1
ATOM 618 C C . ASN A 1 74 ? 2.901 13.869 -14.296 1.00 68.50 74 ASN A C 1
ATOM 620 O O . ASN A 1 74 ? 2.570 12.820 -14.848 1.00 68.50 74 ASN A O 1
ATOM 624 N N . LEU A 1 75 ? 3.148 14.989 -14.986 1.00 67.12 75 LEU A N 1
ATOM 625 C CA . LEU A 1 75 ? 3.063 15.118 -16.454 1.00 67.12 75 LEU A CA 1
ATOM 626 C C . LEU A 1 75 ? 4.006 14.162 -17.211 1.00 67.12 75 LEU A C 1
ATOM 628 O O . LEU A 1 75 ? 3.744 13.813 -18.358 1.00 67.12 75 LEU A O 1
ATOM 632 N N . PHE A 1 76 ? 5.072 13.694 -16.556 1.00 58.56 76 PHE A N 1
ATOM 633 C CA . PHE A 1 76 ? 6.022 12.722 -17.095 1.00 58.56 76 PHE A CA 1
ATOM 634 C C . PHE A 1 76 ? 6.080 11.485 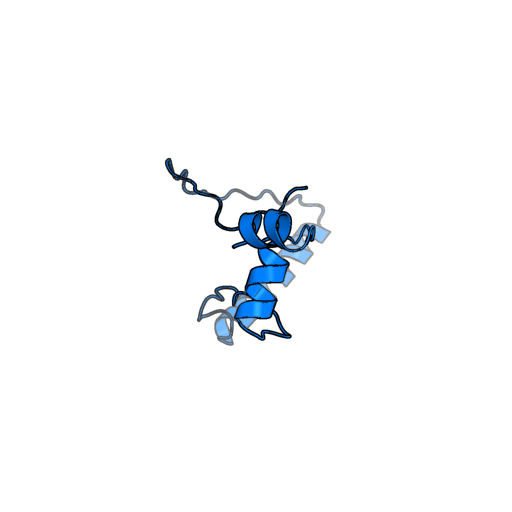-16.200 1.00 58.56 76 PHE A C 1
ATOM 636 O O . PHE A 1 76 ? 6.949 11.342 -15.341 1.00 58.56 76 PHE A O 1
ATOM 643 N N . THR A 1 77 ? 5.135 10.569 -16.391 1.00 56.59 77 THR A N 1
ATOM 644 C CA . THR A 1 77 ? 5.156 9.262 -15.726 1.00 56.59 77 THR A CA 1
ATOM 645 C C . THR A 1 77 ? 5.792 8.214 -16.636 1.00 56.59 77 THR A C 1
ATOM 647 O O . THR A 1 77 ? 5.138 7.581 -17.458 1.00 56.59 77 THR A O 1
ATOM 650 N N . CYS A 1 78 ? 7.091 7.968 -16.467 1.00 57.91 78 CYS A N 1
ATOM 651 C CA . CYS A 1 78 ? 7.704 6.745 -16.986 1.00 57.91 78 CYS A CA 1
ATOM 652 C C . CYS A 1 78 ? 7.437 5.605 -15.993 1.00 57.91 78 CYS A C 1
ATOM 654 O O . CYS A 1 78 ? 7.913 5.635 -14.856 1.00 57.91 78 CYS A O 1
ATOM 656 N N . ARG A 1 79 ? 6.671 4.584 -16.401 1.00 54.34 79 ARG A N 1
ATOM 657 C CA . ARG A 1 79 ? 6.454 3.377 -15.583 1.00 54.34 79 ARG A CA 1
ATOM 658 C C . ARG A 1 79 ? 7.794 2.680 -15.321 1.00 54.34 79 ARG A C 1
ATOM 660 O O . ARG A 1 79 ? 8.354 2.055 -16.213 1.00 54.34 79 ARG A O 1
ATOM 667 N N . THR A 1 80 ? 8.271 2.714 -14.079 1.00 56.78 80 THR A N 1
ATOM 668 C CA . THR A 1 80 ? 9.481 1.985 -13.646 1.00 56.78 80 THR A CA 1
ATOM 669 C C . THR A 1 80 ? 9.218 0.510 -13.337 1.00 56.78 80 THR A C 1
ATOM 671 O O . THR A 1 80 ? 10.144 -0.297 -13.334 1.00 56.78 80 THR A O 1
ATOM 674 N N . LYS A 1 81 ? 7.958 0.123 -13.098 1.00 52.12 81 LYS A N 1
ATOM 675 C CA . LYS A 1 81 ? 7.561 -1.262 -12.818 1.00 52.12 81 LYS A CA 1
ATOM 676 C C . LYS A 1 81 ? 6.494 -1.712 -13.810 1.00 52.12 81 LYS A C 1
ATOM 678 O O . LYS A 1 81 ? 5.318 -1.383 -13.685 1.00 52.12 81 LYS A O 1
ATOM 683 N N . ALA A 1 82 ? 6.912 -2.489 -14.803 1.00 46.78 82 ALA A N 1
ATOM 684 C CA . ALA A 1 82 ? 6.003 -3.231 -15.659 1.00 46.78 82 ALA A CA 1
ATOM 685 C C . ALA A 1 82 ? 5.387 -4.395 -14.864 1.00 46.78 82 ALA A C 1
ATOM 687 O O . ALA A 1 82 ? 6.082 -5.350 -14.520 1.00 46.78 82 ALA A O 1
ATOM 688 N N . ARG A 1 83 ? 4.082 -4.327 -14.584 1.00 50.56 83 ARG A N 1
ATOM 689 C CA . ARG A 1 83 ? 3.218 -5.509 -14.463 1.00 50.56 83 ARG A CA 1
ATOM 690 C C . ARG A 1 83 ? 1.844 -5.207 -15.056 1.00 50.56 83 ARG A C 1
ATOM 692 O O . ARG A 1 83 ? 0.994 -4.610 -14.412 1.00 50.56 83 ARG A O 1
ATOM 699 N N . SER A 1 84 ? 1.671 -5.644 -16.291 1.00 42.84 84 SER A N 1
ATOM 700 C CA . SER A 1 84 ? 0.438 -6.201 -16.845 1.00 42.84 84 SER A CA 1
ATOM 701 C C . SER A 1 84 ? 0.888 -7.129 -17.966 1.00 42.84 84 SER A C 1
ATOM 703 O O . SER A 1 84 ? 1.837 -6.781 -18.671 1.00 42.84 84 SER A O 1
ATOM 705 N N . ARG A 1 85 ? 0.276 -8.313 -18.060 1.00 41.16 85 ARG A N 1
ATOM 706 C CA . ARG A 1 85 ? 0.376 -9.151 -19.261 1.00 41.16 85 ARG A CA 1
ATOM 707 C C . ARG A 1 85 ? -0.216 -8.412 -20.454 1.00 41.16 85 ARG A C 1
ATOM 709 O O . ARG A 1 85 ? -1.079 -7.537 -20.202 1.00 41.16 85 ARG A O 1
#

Mean predicted aligned error: 14.7 Å